Protein AF-A0A427YG28-F1 (afdb_monomer_lite)

Structure (mmCIF, N/CA/C/O backbone):
data_AF-A0A427YG28-F1
#
_entry.id   AF-A0A427YG28-F1
#
loop_
_atom_site.group_PDB
_atom_site.id
_atom_site.type_symbol
_atom_site.label_atom_id
_atom_site.label_alt_id
_atom_site.label_comp_id
_atom_site.label_asym_id
_atom_site.label_entity_id
_atom_site.label_seq_id
_atom_site.pdbx_PDB_ins_code
_atom_site.Cartn_x
_atom_site.Cartn_y
_atom_site.Cartn_z
_atom_site.occupancy
_atom_site.B_iso_or_equiv
_atom_site.auth_seq_id
_atom_site.auth_comp_id
_atom_site.auth_asym_id
_atom_site.auth_atom_id
_atom_site.pdbx_PDB_model_num
ATOM 1 N N . MET A 1 1 ? -5.321 -42.853 45.716 1.00 42.62 1 MET A N 1
ATOM 2 C CA . MET A 1 1 ? -5.305 -41.383 45.567 1.00 42.62 1 MET A CA 1
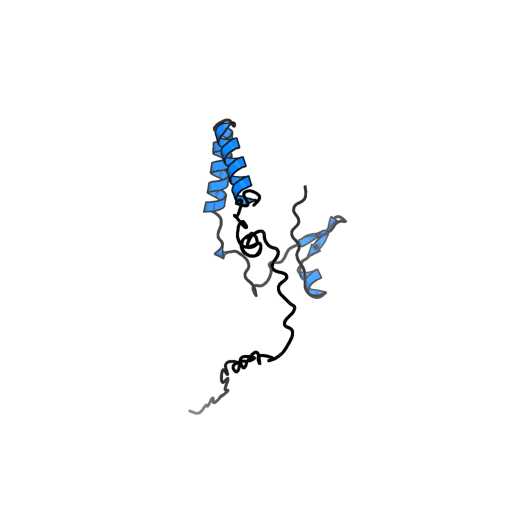ATOM 3 C C . MET A 1 1 ? -6.373 -40.994 44.567 1.00 42.62 1 MET A C 1
ATOM 5 O O . MET A 1 1 ? -6.364 -41.486 43.450 1.00 42.62 1 MET A O 1
ATOM 9 N N . SER A 1 2 ? -7.336 -40.209 45.036 1.00 36.81 2 SER A N 1
ATOM 10 C CA . SER A 1 2 ? -8.418 -39.616 44.254 1.00 36.81 2 SER A CA 1
ATOM 11 C C . SER A 1 2 ? -7.874 -38.464 43.399 1.00 36.81 2 SER A C 1
ATOM 13 O O . SER A 1 2 ? -6.966 -37.777 43.861 1.00 36.81 2 SER A O 1
ATOM 15 N N . ILE A 1 3 ? -8.420 -38.246 42.199 1.00 39.84 3 ILE A N 1
ATOM 16 C CA . ILE A 1 3 ? -9.097 -36.998 41.787 1.00 39.84 3 ILE A CA 1
ATOM 17 C C . ILE A 1 3 ? -9.466 -37.080 40.296 1.00 39.84 3 ILE A C 1
ATOM 19 O O . ILE A 1 3 ? -8.643 -37.294 39.411 1.00 39.84 3 ILE A O 1
ATOM 23 N N . SER A 1 4 ? -10.758 -36.880 40.075 1.00 39.56 4 SER A N 1
ATOM 24 C CA . SER A 1 4 ? -11.492 -36.717 38.829 1.00 39.56 4 SER A CA 1
ATOM 25 C C . SER A 1 4 ? -10.994 -35.569 37.940 1.00 39.56 4 SER A C 1
ATOM 27 O O . SER A 1 4 ? -10.582 -34.532 38.452 1.00 39.56 4 SER A O 1
ATOM 29 N N . ARG A 1 5 ? -11.270 -35.654 36.630 1.00 49.19 5 ARG A N 1
ATOM 30 C CA . ARG A 1 5 ? -12.046 -34.612 35.925 1.00 49.19 5 ARG A CA 1
ATOM 31 C C . ARG A 1 5 ? -12.723 -35.158 34.664 1.00 49.19 5 ARG A C 1
ATOM 33 O O . ARG A 1 5 ? -12.087 -35.569 33.704 1.00 49.19 5 ARG A O 1
ATOM 40 N N . ARG A 1 6 ? -14.051 -35.108 34.726 1.00 44.34 6 ARG A N 1
ATOM 41 C CA . ARG A 1 6 ? -15.049 -35.182 33.659 1.00 44.34 6 ARG A CA 1
ATOM 42 C C . ARG A 1 6 ? -15.273 -33.762 33.143 1.00 44.34 6 ARG A C 1
ATOM 44 O O . ARG A 1 6 ? -15.569 -32.928 33.989 1.00 44.34 6 ARG A O 1
ATOM 51 N N . ILE A 1 7 ? -15.221 -33.520 31.831 1.00 47.31 7 ILE A N 1
ATOM 52 C CA . ILE A 1 7 ? -16.075 -32.543 31.125 1.00 47.31 7 ILE A CA 1
ATOM 53 C C . ILE A 1 7 ? -16.322 -33.090 29.710 1.00 47.31 7 ILE A C 1
ATOM 55 O O . ILE A 1 7 ? -15.400 -33.192 28.907 1.00 47.31 7 ILE A O 1
ATOM 59 N N . GLU A 1 8 ? -17.572 -33.458 29.437 1.00 43.06 8 GLU A N 1
ATOM 60 C CA . GLU A 1 8 ? -18.134 -33.453 28.086 1.00 43.06 8 GLU A CA 1
ATOM 61 C C . GLU A 1 8 ? -18.417 -32.009 27.666 1.00 43.06 8 GLU A C 1
ATOM 63 O O . GLU A 1 8 ? -18.842 -31.229 28.517 1.00 43.06 8 GLU A O 1
ATOM 68 N N . GLN A 1 9 ? -18.294 -31.688 26.374 1.00 42.84 9 GLN A N 1
ATOM 69 C CA . GLN A 1 9 ? -19.330 -30.935 25.648 1.00 42.84 9 GLN A CA 1
ATOM 70 C C . GLN A 1 9 ? -19.046 -30.897 24.136 1.00 42.84 9 GLN A C 1
ATOM 72 O O . GLN A 1 9 ? -18.204 -30.160 23.636 1.00 42.84 9 GLN A O 1
ATOM 77 N N . SER A 1 10 ? -19.769 -31.768 23.438 1.00 42.75 10 SER A N 1
ATOM 78 C CA . SER A 1 10 ? -20.559 -31.539 22.227 1.00 42.75 10 SER A CA 1
ATOM 79 C C . SER A 1 10 ? -20.341 -30.241 21.436 1.00 42.75 10 SER A C 1
ATOM 81 O O . SER A 1 10 ? -20.778 -29.170 21.845 1.00 42.75 10 SER A O 1
ATOM 83 N N . ALA A 1 11 ? -19.871 -30.385 20.198 1.00 40.47 11 ALA A N 1
ATOM 84 C CA . ALA A 1 11 ? -20.320 -29.547 19.090 1.00 40.47 11 ALA A CA 1
ATOM 85 C C . ALA A 1 11 ? -20.421 -30.420 17.833 1.00 40.47 11 ALA A C 1
ATOM 87 O O . ALA A 1 11 ? -19.451 -30.664 17.120 1.00 40.47 11 ALA A O 1
ATOM 88 N N . VAL A 1 12 ? -21.625 -30.943 17.616 1.00 44.16 12 VAL A N 1
ATOM 89 C CA . VAL A 1 12 ? -22.049 -31.574 16.368 1.00 44.16 12 VAL A CA 1
ATOM 90 C C . VAL A 1 12 ? -22.000 -30.501 15.280 1.00 44.16 12 VAL A C 1
ATOM 92 O O . VAL A 1 12 ? -22.734 -29.517 15.337 1.00 44.16 12 VAL A O 1
ATOM 95 N N . TYR A 1 13 ? -21.108 -30.670 14.308 1.00 33.88 13 TYR A N 1
ATOM 96 C CA . TYR A 1 13 ? -21.077 -29.845 13.107 1.00 33.88 13 TYR A CA 1
ATOM 97 C C . TYR A 1 13 ? -22.187 -30.314 12.159 1.00 33.88 13 TYR A C 1
ATOM 99 O O . TYR A 1 13 ? -22.082 -31.370 11.536 1.00 33.88 13 TYR A O 1
ATOM 107 N N . THR A 1 14 ? -23.261 -29.534 12.072 1.00 45.44 14 THR A N 1
ATOM 108 C CA . THR A 1 14 ? -24.345 -29.732 11.103 1.00 45.44 14 THR A CA 1
ATOM 109 C C . THR A 1 14 ? -24.043 -28.898 9.854 1.00 45.44 14 THR A C 1
ATOM 111 O O . THR A 1 14 ? -24.061 -27.668 9.948 1.00 45.44 14 THR A O 1
ATOM 114 N N . PRO A 1 15 ? -23.775 -29.490 8.676 1.00 47.50 15 PRO A N 1
ATOM 115 C CA . PRO A 1 15 ? -23.704 -28.710 7.450 1.00 47.50 15 PRO A CA 1
ATOM 116 C C . PRO A 1 15 ? -25.107 -28.238 7.044 1.00 47.50 15 PRO A C 1
ATOM 118 O O . PRO A 1 15 ? -26.095 -28.965 7.166 1.00 47.50 15 PRO A O 1
ATOM 121 N N . ALA A 1 16 ? -25.178 -26.991 6.578 1.00 43.16 16 ALA A N 1
ATOM 122 C CA . ALA A 1 16 ? -26.398 -26.320 6.158 1.00 43.16 16 ALA A CA 1
ATOM 123 C C . ALA A 1 16 ? -27.183 -27.146 5.125 1.00 43.16 16 ALA A C 1
ATOM 125 O O . ALA A 1 16 ? -26.658 -27.573 4.097 1.00 43.16 16 ALA A O 1
ATOM 126 N N . SER A 1 17 ? -28.467 -27.335 5.423 1.00 46.47 17 SER A N 1
ATOM 127 C CA . SER A 1 17 ? -29.453 -28.022 4.601 1.00 46.47 17 SER A CA 1
ATOM 128 C C . SER A 1 17 ? -29.557 -27.436 3.193 1.00 46.47 17 SER A C 1
ATOM 130 O O . SER A 1 17 ? -29.726 -26.228 3.008 1.00 46.47 17 SER A O 1
ATOM 132 N N . SER A 1 18 ? -29.531 -28.343 2.221 1.00 42.69 18 SER A N 1
ATOM 133 C CA . SER A 1 18 ? -29.774 -28.160 0.796 1.00 42.69 18 SER A CA 1
ATOM 134 C C . SER A 1 18 ? -30.969 -27.253 0.494 1.00 42.69 18 SER A C 1
ATOM 136 O O . SER A 1 18 ? -32.104 -27.513 0.893 1.00 42.69 18 SER A O 1
ATOM 138 N N . ARG A 1 19 ? -30.711 -26.194 -0.275 1.00 44.09 19 ARG A N 1
ATOM 139 C CA . ARG A 1 19 ? -31.728 -25.307 -0.846 1.00 44.09 19 ARG A CA 1
ATOM 140 C C . ARG A 1 19 ? -32.452 -26.055 -1.980 1.00 44.09 19 ARG A C 1
ATOM 142 O O . ARG A 1 19 ? -31.770 -26.514 -2.895 1.00 44.09 19 ARG A O 1
ATOM 149 N N . PRO A 1 20 ? -33.788 -26.196 -1.971 1.00 41.66 20 PRO A N 1
ATOM 150 C CA . PRO A 1 20 ? -34.482 -26.903 -3.040 1.00 41.66 20 PRO A CA 1
ATOM 151 C C . PRO A 1 20 ? -34.442 -26.107 -4.350 1.00 41.66 20 PRO A C 1
ATOM 153 O O . PRO A 1 20 ? -34.740 -24.910 -4.389 1.00 41.66 20 PRO A O 1
ATOM 156 N N . SER A 1 21 ? -34.086 -26.809 -5.425 1.00 40.72 21 SER A N 1
ATOM 157 C CA . SER A 1 21 ? -34.142 -26.361 -6.813 1.00 40.72 21 SER A CA 1
ATOM 158 C C . SER A 1 21 ? -35.524 -25.800 -7.135 1.00 40.72 21 SER A C 1
ATOM 160 O O . SER A 1 21 ? -36.525 -26.517 -7.130 1.00 40.72 21 SER A O 1
ATOM 162 N N . ARG A 1 22 ? -35.588 -24.497 -7.417 1.00 39.09 22 ARG A N 1
ATOM 163 C CA . ARG A 1 22 ? -36.806 -23.830 -7.874 1.00 39.09 22 ARG A CA 1
ATOM 164 C C . ARG A 1 22 ? -37.073 -24.270 -9.311 1.00 39.09 22 ARG A C 1
ATOM 166 O O . ARG A 1 22 ? -36.525 -23.712 -10.255 1.00 39.09 22 ARG A O 1
ATOM 173 N N . THR A 1 23 ? -37.888 -25.306 -9.453 1.00 46.69 23 THR A N 1
ATOM 174 C CA . THR A 1 23 ? -38.425 -25.783 -10.724 1.00 46.69 23 THR A CA 1
ATOM 175 C C . THR A 1 23 ? -39.208 -24.652 -11.395 1.00 46.69 23 THR A C 1
ATOM 177 O O . THR A 1 23 ? -40.216 -24.165 -10.877 1.00 46.69 23 THR A O 1
ATOM 180 N N . SER A 1 24 ? -38.720 -24.184 -12.544 1.00 41.88 24 SER A N 1
ATOM 181 C CA . SER A 1 24 ? -39.451 -23.272 -13.418 1.00 41.88 24 SER A CA 1
ATOM 182 C C . SER A 1 24 ? -40.623 -24.037 -14.030 1.00 41.88 24 SER A C 1
ATOM 184 O O . SER A 1 24 ? -40.489 -24.810 -14.975 1.00 41.88 24 SER A O 1
ATOM 186 N N . ARG A 1 25 ? -41.807 -23.857 -13.446 1.00 42.12 25 ARG A N 1
ATOM 187 C CA . ARG A 1 25 ? -43.054 -24.345 -14.032 1.00 42.12 25 ARG A CA 1
ATOM 188 C C . ARG A 1 25 ? -43.306 -23.569 -15.331 1.00 42.12 25 ARG A C 1
ATOM 190 O O . ARG A 1 25 ? -43.569 -22.368 -15.294 1.00 42.12 25 ARG A O 1
ATOM 197 N N . LEU A 1 26 ? -43.185 -24.267 -16.459 1.00 40.75 26 LEU A N 1
ATOM 198 C CA . LEU A 1 26 ? -43.576 -23.819 -17.794 1.00 40.75 26 LEU A CA 1
ATOM 199 C C . LEU A 1 26 ? -45.037 -23.344 -17.762 1.00 40.75 26 LEU A C 1
ATOM 201 O O . LEU A 1 26 ? -45.918 -24.091 -17.335 1.00 40.75 26 LEU A O 1
ATOM 205 N N . ARG A 1 27 ? -45.298 -22.107 -18.200 1.00 43.84 27 ARG A N 1
ATOM 206 C CA . ARG A 1 27 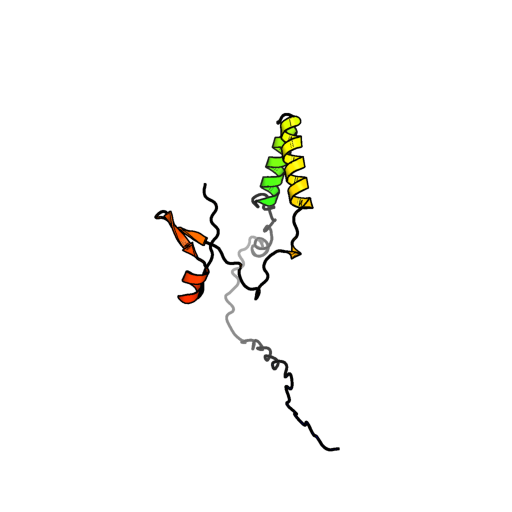? -46.653 -21.654 -18.538 1.00 43.84 27 ARG A CA 1
ATOM 207 C C . ARG A 1 27 ? -46.965 -22.098 -19.972 1.00 43.84 27 ARG A C 1
ATOM 209 O O . ARG A 1 27 ? -46.236 -21.685 -20.871 1.00 43.84 27 ARG A O 1
ATOM 216 N N . PRO A 1 28 ? -48.019 -22.893 -20.212 1.00 36.34 28 PRO A N 1
ATOM 217 C CA . PRO A 1 28 ? -48.537 -23.129 -21.551 1.00 36.34 28 PRO A CA 1
ATOM 218 C C . PRO A 1 28 ? -49.493 -21.997 -21.946 1.00 36.34 28 PRO A C 1
ATOM 220 O O . PRO A 1 28 ? -50.367 -21.633 -21.161 1.00 36.34 28 PRO A O 1
ATOM 223 N N . GLY A 1 29 ? -49.377 -21.512 -23.183 1.00 33.28 29 GLY A N 1
ATOM 224 C CA . GLY A 1 29 ? -50.506 -20.912 -23.898 1.00 33.28 29 GLY A CA 1
ATOM 225 C C . GLY A 1 29 ? -50.394 -19.431 -24.266 1.00 33.28 29 GLY A C 1
ATOM 226 O O . GLY A 1 29 ? -50.469 -18.562 -23.407 1.00 33.28 29 GLY A O 1
ATOM 227 N N . LEU A 1 30 ? -50.360 -19.222 -25.587 1.00 40.62 30 LEU A N 1
ATOM 228 C CA . LEU A 1 30 ? -50.886 -18.091 -26.362 1.00 40.62 30 LEU A CA 1
ATOM 229 C C . LEU A 1 30 ? -50.178 -16.730 -26.246 1.00 40.62 30 LEU A C 1
ATOM 231 O O . LEU A 1 30 ? -50.498 -15.896 -25.408 1.00 40.62 30 LEU A O 1
ATOM 235 N N . ASN A 1 31 ? -49.343 -16.433 -27.243 1.00 35.38 31 ASN A N 1
ATOM 236 C CA . ASN A 1 31 ? -49.857 -15.656 -28.374 1.00 35.38 31 ASN A CA 1
ATOM 237 C C . ASN A 1 31 ? -48.991 -15.859 -29.620 1.00 35.38 31 ASN A C 1
ATOM 239 O O . ASN A 1 31 ? -47.841 -15.430 -29.689 1.00 35.38 31 ASN A O 1
ATOM 243 N N . SER A 1 32 ? -49.589 -16.518 -30.608 1.00 42.50 32 SER A N 1
ATOM 244 C CA . SER A 1 32 ? -49.154 -16.505 -31.996 1.00 42.50 32 SER A CA 1
ATOM 245 C C . SER A 1 32 ? -49.488 -15.128 -32.569 1.00 42.50 32 SER A C 1
ATOM 247 O O . SER A 1 32 ? -50.639 -14.867 -32.909 1.00 42.50 32 SER A O 1
ATOM 249 N N . SER A 1 33 ? -48.501 -14.240 -32.652 1.00 43.25 33 SER A N 1
ATOM 250 C CA . SER A 1 33 ? -48.587 -13.085 -33.550 1.00 43.25 33 SER A CA 1
ATOM 251 C C . SER A 1 33 ? -48.082 -13.518 -34.929 1.00 43.25 33 SER A C 1
ATOM 253 O O . SER A 1 33 ? -47.088 -14.244 -34.999 1.00 43.25 33 SER A O 1
ATOM 255 N N . PRO A 1 34 ? -48.769 -13.140 -36.019 1.00 40.88 34 PRO A N 1
ATOM 256 C CA . PRO A 1 34 ? -48.495 -13.670 -37.344 1.00 40.88 34 PRO A CA 1
ATOM 257 C C . PRO A 1 34 ? -47.129 -13.193 -37.829 1.00 40.88 34 PRO A C 1
ATOM 259 O O . PRO A 1 34 ? -46.809 -12.005 -37.766 1.00 40.88 34 PRO A O 1
ATOM 262 N N . SER A 1 35 ? -46.336 -14.129 -38.339 1.00 39.22 35 SER A N 1
ATOM 263 C CA . SER A 1 35 ? -45.176 -13.841 -39.168 1.00 39.22 35 SER A CA 1
ATOM 264 C C . SER A 1 35 ? -45.664 -13.058 -40.385 1.00 39.22 35 SER A C 1
ATOM 266 O O . SER A 1 35 ? -46.284 -13.624 -41.285 1.00 39.22 35 SER A O 1
ATOM 268 N N . LEU A 1 36 ? -45.393 -11.752 -40.424 1.00 35.84 36 LEU A N 1
ATOM 269 C CA . LEU A 1 36 ? -45.321 -11.071 -41.707 1.00 35.84 36 LEU A CA 1
ATOM 270 C C . LEU A 1 36 ? -44.028 -11.547 -42.357 1.00 35.84 36 LEU A C 1
ATOM 272 O O . LEU A 1 36 ? -42.922 -11.178 -41.973 1.00 35.84 36 LEU A O 1
ATOM 276 N N . VAL A 1 37 ? -44.205 -12.497 -43.268 1.00 42.19 37 VAL A N 1
ATOM 277 C CA . VAL A 1 37 ? -43.186 -12.910 -44.215 1.00 42.19 37 VAL A CA 1
ATOM 278 C C . VAL A 1 37 ? -43.093 -11.770 -45.221 1.00 42.19 37 VAL A C 1
ATOM 280 O O . VAL A 1 37 ? -43.982 -11.585 -46.048 1.00 42.19 37 VAL A O 1
ATOM 283 N N . ASN A 1 38 ? -42.054 -10.954 -45.102 1.00 40.91 38 ASN A N 1
ATOM 284 C CA . ASN A 1 38 ? -41.735 -9.948 -46.103 1.00 40.91 38 ASN A CA 1
ATOM 285 C C . ASN A 1 38 ? -40.873 -10.664 -47.148 1.00 40.91 38 ASN A C 1
ATOM 287 O O . ASN A 1 38 ? -39.838 -11.233 -46.796 1.00 40.91 38 ASN A O 1
ATOM 291 N N . GLU A 1 39 ? -41.310 -10.669 -48.407 1.00 49.38 39 GLU A N 1
ATOM 292 C CA . GLU A 1 39 ? -40.704 -11.393 -49.535 1.00 49.38 39 GLU A CA 1
ATOM 293 C C . GLU A 1 39 ? -39.334 -10.845 -49.976 1.00 49.38 39 GLU A C 1
ATOM 295 O O . GLU A 1 39 ? -39.140 -10.409 -51.108 1.00 49.38 39 GLU A O 1
ATOM 300 N N . SER A 1 40 ? -38.348 -10.863 -49.085 1.00 49.12 40 SER A N 1
ATOM 301 C CA . SER A 1 40 ? -36.969 -10.519 -49.436 1.00 49.12 40 SER A CA 1
ATOM 302 C C . SER A 1 40 ? -35.911 -11.413 -48.800 1.00 49.12 40 SER A C 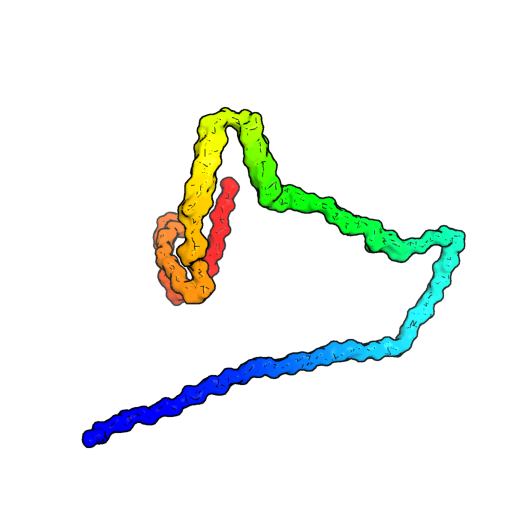1
ATOM 304 O O . SER A 1 40 ? -34.731 -11.115 -48.938 1.00 49.12 40 SER A O 1
ATOM 306 N N . GLY A 1 41 ? -36.286 -12.539 -48.177 1.00 49.59 41 GLY A N 1
ATOM 307 C CA . GLY A 1 41 ? -35.348 -13.636 -47.893 1.00 49.59 41 GLY A CA 1
ATOM 308 C C . GLY A 1 41 ? -34.097 -13.251 -47.092 1.00 49.59 41 GLY A C 1
ATOM 309 O O . GLY A 1 41 ? -33.076 -13.923 -47.208 1.00 49.59 41 GLY A O 1
ATOM 310 N N . VAL A 1 42 ? -34.151 -12.181 -46.293 1.00 52.69 42 VAL A N 1
ATOM 311 C CA . VAL A 1 42 ? -33.062 -11.813 -45.386 1.00 52.69 42 VAL A CA 1
ATOM 312 C C . VAL A 1 42 ? -33.457 -12.235 -43.983 1.00 52.69 42 VAL A C 1
ATOM 314 O O . VAL A 1 42 ? -34.299 -11.619 -43.334 1.00 52.69 42 VAL A O 1
ATOM 317 N N . ASP A 1 43 ? -32.830 -13.314 -43.533 1.00 41.19 43 ASP A N 1
ATOM 318 C CA . ASP A 1 43 ? -32.942 -13.847 -42.184 1.00 41.19 43 ASP A CA 1
ATOM 319 C C . ASP A 1 43 ? -32.251 -12.888 -41.194 1.00 41.19 43 ASP A C 1
ATOM 321 O O . ASP A 1 43 ? -31.059 -12.989 -40.892 1.00 41.19 43 ASP A O 1
ATOM 325 N N . THR A 1 44 ? -32.987 -11.878 -40.728 1.00 51.69 44 THR A N 1
ATOM 326 C CA . THR A 1 44 ? -32.477 -10.829 -39.827 1.00 51.69 44 THR A CA 1
ATOM 327 C C . THR A 1 44 ? -32.150 -11.345 -38.422 1.00 51.69 44 THR A C 1
ATOM 329 O O . THR A 1 44 ? -31.494 -10.649 -37.648 1.00 51.69 44 THR A O 1
ATOM 332 N N . THR A 1 45 ? -32.501 -12.593 -38.102 1.00 45.00 45 THR A N 1
ATOM 333 C CA . THR A 1 45 ? -32.187 -13.243 -36.818 1.00 45.00 45 THR A CA 1
ATOM 334 C C . THR A 1 45 ? -30.704 -13.641 -36.705 1.00 45.00 45 THR A C 1
ATOM 336 O O . THR A 1 45 ? -30.166 -13.760 -35.607 1.00 45.00 45 THR A O 1
ATOM 339 N N . SER A 1 46 ? -29.998 -13.776 -37.832 1.00 50.16 46 SER A N 1
ATOM 340 C CA . SER A 1 46 ? -28.574 -14.157 -37.906 1.00 50.16 46 SER A CA 1
ATOM 341 C C . SER A 1 46 ? -27.602 -13.000 -37.600 1.00 50.16 46 SER A C 1
ATOM 343 O O . SER A 1 46 ? -26.427 -13.218 -37.292 1.00 50.16 46 SER A O 1
ATOM 345 N N . LEU A 1 47 ? -28.087 -11.753 -37.623 1.00 44.09 47 LEU A N 1
ATOM 346 C CA . LEU A 1 47 ? -27.249 -10.555 -37.483 1.00 44.09 47 LEU A CA 1
ATOM 347 C C . LEU A 1 47 ? -27.032 -10.092 -36.037 1.00 44.09 47 LEU A C 1
ATOM 349 O O . LEU A 1 47 ? -26.168 -9.253 -35.798 1.00 44.09 47 LEU A O 1
ATOM 353 N N . HIS A 1 48 ? -27.725 -10.675 -35.056 1.00 42.12 48 HIS A N 1
ATOM 354 C CA . HIS A 1 48 ? -27.433 -10.408 -33.643 1.00 42.12 48 HIS A CA 1
ATOM 355 C C . HIS A 1 48 ? -26.388 -11.351 -33.029 1.00 42.12 48 HIS A C 1
ATOM 357 O O . HIS A 1 48 ? -25.934 -11.095 -31.917 1.00 42.12 48 HIS A O 1
ATOM 363 N N . GLN A 1 49 ? -25.942 -12.388 -33.754 1.00 50.81 49 GLN A N 1
ATOM 364 C CA . GLN A 1 49 ? -24.972 -13.369 -33.238 1.00 50.81 49 GLN A CA 1
ATOM 365 C C . GLN A 1 49 ? -23.551 -13.217 -33.818 1.00 50.81 49 GLN A C 1
ATOM 367 O O . GLN A 1 49 ? -22.636 -13.947 -33.440 1.00 50.81 49 GLN A O 1
ATOM 372 N N . ARG A 1 50 ? -23.325 -12.264 -34.724 1.00 50.66 50 ARG A N 1
ATOM 373 C CA . ARG A 1 50 ? -21.998 -11.929 -35.269 1.00 50.66 50 ARG A CA 1
ATOM 374 C C . ARG A 1 50 ? -21.934 -10.405 -35.326 1.00 50.66 50 ARG A C 1
ATOM 376 O O . ARG A 1 50 ? -22.490 -9.814 -36.234 1.00 50.66 50 ARG A O 1
ATOM 383 N N . LEU A 1 51 ? -21.364 -9.701 -34.356 1.00 44.94 51 LEU A N 1
ATOM 384 C CA . LEU A 1 51 ? -19.923 -9.661 -34.156 1.00 44.94 51 LEU A CA 1
ATOM 385 C C . LEU A 1 51 ? -19.617 -9.004 -32.789 1.00 44.94 51 LEU A C 1
ATOM 387 O O . LEU A 1 51 ? -19.160 -7.869 -32.728 1.00 44.94 51 LEU A O 1
ATOM 391 N N . PHE A 1 52 ? -19.824 -9.710 -31.671 1.00 48.59 52 PHE A N 1
ATOM 392 C CA . PHE A 1 52 ? -19.046 -9.419 -30.455 1.00 48.59 52 PHE A CA 1
ATOM 393 C C . PHE A 1 52 ? -17.645 -10.016 -30.663 1.00 48.59 52 PHE A C 1
ATOM 395 O O . PHE A 1 52 ? -17.216 -10.929 -29.962 1.00 48.59 52 PHE A O 1
ATOM 402 N N . THR A 1 53 ? -16.954 -9.593 -31.726 1.00 46.12 53 THR A N 1
ATOM 403 C CA . THR A 1 53 ? -15.516 -9.817 -31.807 1.00 46.12 53 THR A CA 1
ATOM 404 C C . THR A 1 53 ? -14.911 -8.880 -30.798 1.00 46.12 53 THR A C 1
ATOM 406 O O . THR A 1 53 ? -15.008 -7.660 -30.925 1.00 46.12 53 THR A O 1
ATOM 409 N N . MET A 1 54 ? -14.334 -9.499 -29.779 1.00 46.81 54 MET A N 1
ATOM 410 C CA . MET A 1 54 ? -13.434 -8.880 -28.838 1.00 46.81 54 MET A CA 1
ATOM 411 C C . MET A 1 54 ? -12.336 -8.154 -29.615 1.00 46.81 54 MET A C 1
ATOM 413 O O . MET A 1 54 ? -11.339 -8.758 -30.003 1.00 46.81 54 MET A O 1
ATOM 417 N N . THR A 1 55 ? -12.515 -6.859 -29.851 1.00 50.53 55 THR A N 1
ATOM 418 C CA . THR A 1 55 ? -11.370 -5.976 -30.023 1.00 50.53 55 THR A CA 1
ATOM 419 C C . THR A 1 55 ? -10.779 -5.842 -28.628 1.00 50.53 55 THR A C 1
ATOM 421 O O . THR A 1 55 ? -11.284 -5.128 -27.768 1.00 50.53 55 THR A O 1
ATOM 424 N N . GLU A 1 56 ? -9.822 -6.729 -28.399 1.00 55.22 56 GLU A N 1
ATOM 425 C CA . GLU A 1 56 ? -8.889 -6.845 -27.292 1.00 55.22 56 GLU A CA 1
ATOM 426 C C . GLU A 1 56 ? -8.682 -5.517 -26.547 1.00 55.22 56 GLU A C 1
ATOM 428 O O . GLU A 1 56 ? -8.207 -4.533 -27.114 1.00 55.22 56 GLU A O 1
ATOM 433 N N . VAL A 1 57 ? -9.068 -5.480 -25.267 1.00 58.91 57 VAL A N 1
ATOM 434 C CA . VAL A 1 57 ? -8.884 -4.312 -24.396 1.00 58.91 57 VAL A CA 1
ATOM 435 C C . VAL A 1 57 ? -7.393 -4.181 -24.066 1.00 58.91 57 VAL A C 1
ATOM 437 O O . VAL A 1 57 ? -6.929 -4.551 -22.986 1.00 58.91 57 VAL A O 1
ATOM 440 N N . ASN A 1 58 ? -6.637 -3.610 -25.001 1.00 60.44 58 ASN A N 1
ATOM 441 C CA . ASN A 1 58 ? -5.299 -3.069 -24.764 1.00 60.44 58 ASN A CA 1
ATOM 442 C C . ASN A 1 58 ? -5.331 -1.807 -23.871 1.00 60.44 58 ASN A C 1
ATOM 444 O O . ASN A 1 58 ? -4.282 -1.262 -23.537 1.00 60.44 58 ASN A O 1
ATOM 448 N N . ASP A 1 59 ? -6.523 -1.378 -23.442 1.00 67.31 59 ASP A N 1
ATOM 449 C CA . ASP A 1 59 ? -6.753 -0.232 -22.555 1.00 67.31 59 ASP A CA 1
ATOM 450 C C . ASP A 1 59 ? -6.608 -0.561 -21.065 1.00 67.31 59 ASP A C 1
ATOM 452 O O . ASP A 1 59 ? -6.784 0.306 -20.209 1.00 67.31 59 ASP A O 1
ATOM 456 N N . THR A 1 60 ? -6.305 -1.813 -20.715 1.00 86.00 60 THR A N 1
ATOM 457 C CA . THR A 1 60 ? -6.003 -2.135 -19.318 1.00 86.00 60 THR A CA 1
ATOM 458 C C . THR A 1 60 ? -4.621 -1.594 -18.933 1.00 86.00 60 THR A C 1
ATOM 460 O O . THR A 1 60 ? -3.722 -1.437 -19.758 1.00 86.00 60 THR A O 1
ATOM 463 N N . LEU A 1 61 ? -4.419 -1.299 -17.649 1.00 86.25 61 LEU A N 1
ATOM 464 C CA . LEU A 1 61 ? -3.180 -0.675 -17.169 1.00 86.25 61 LEU A CA 1
ATOM 465 C C . LEU A 1 61 ? -1.927 -1.533 -17.434 1.00 86.25 61 LEU A C 1
ATOM 467 O O . LEU A 1 61 ? -0.844 -1.010 -17.682 1.00 86.25 61 LEU A O 1
ATOM 471 N N . ALA A 1 62 ? -2.059 -2.859 -17.385 1.00 88.38 62 ALA A N 1
ATOM 472 C CA . ALA A 1 62 ? -0.936 -3.778 -17.556 1.00 88.38 62 ALA A CA 1
ATOM 473 C C . A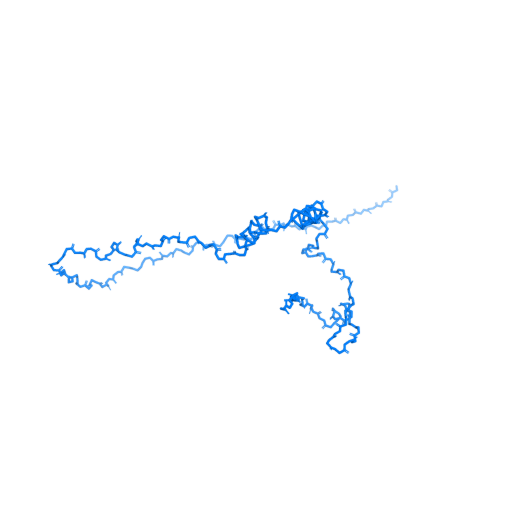LA A 1 62 ? -0.263 -3.690 -18.947 1.00 88.38 62 ALA A C 1
ATOM 475 O O . ALA A 1 62 ? 0.952 -3.463 -18.988 1.00 88.38 62 ALA A O 1
ATOM 476 N N . PRO A 1 63 ? -0.984 -3.821 -20.081 1.00 89.50 63 PRO A N 1
ATOM 477 C CA . PRO A 1 63 ? -0.401 -3.632 -21.407 1.00 89.50 63 PRO A CA 1
ATOM 478 C C . PRO A 1 63 ? 0.122 -2.205 -21.614 1.00 89.50 63 PRO A C 1
ATOM 480 O O . PRO A 1 63 ? 1.208 -2.049 -22.168 1.00 89.50 63 PRO A O 1
ATOM 483 N N . GLN A 1 64 ? -0.552 -1.174 -21.090 1.00 90.75 64 GLN A N 1
ATOM 484 C CA . GLN A 1 64 ? -0.058 0.209 -21.170 1.00 90.75 64 GLN A CA 1
ATOM 485 C C . GLN A 1 64 ? 1.307 0.382 -20.482 1.00 90.75 64 GLN A C 1
ATOM 487 O O . GLN A 1 64 ? 2.232 0.952 -21.063 1.00 90.75 64 GLN A O 1
ATOM 492 N N . LEU A 1 65 ? 1.481 -0.170 -19.276 1.00 89.94 65 LEU A N 1
ATOM 493 C CA . LEU A 1 65 ? 2.767 -0.146 -18.569 1.00 89.94 65 LEU A CA 1
ATOM 494 C C . LEU A 1 65 ? 3.859 -0.917 -19.322 1.00 89.94 65 LEU A C 1
ATOM 496 O O . LEU A 1 65 ? 5.019 -0.497 -19.324 1.00 89.94 65 LEU A O 1
ATOM 500 N N . ALA A 1 66 ? 3.509 -2.025 -19.980 1.00 90.75 66 ALA A N 1
ATOM 501 C CA . ALA A 1 66 ? 4.446 -2.774 -20.814 1.00 90.75 66 ALA A CA 1
ATOM 502 C C . ALA A 1 66 ? 4.902 -1.954 -22.033 1.00 90.75 66 ALA A C 1
ATOM 504 O O . ALA A 1 66 ? 6.098 -1.919 -22.335 1.00 90.75 66 ALA A O 1
ATOM 505 N N . SER A 1 67 ? 3.985 -1.234 -22.684 1.00 93.31 67 SER A N 1
ATOM 506 C CA . SER A 1 67 ? 4.297 -0.333 -23.799 1.00 93.31 67 SER A CA 1
ATOM 507 C C . SER A 1 67 ? 5.177 0.843 -23.377 1.00 93.31 67 SER A C 1
ATOM 509 O O . SER A 1 67 ? 6.134 1.166 -24.083 1.00 93.31 67 SER A O 1
ATOM 511 N N . VAL A 1 68 ? 4.913 1.459 -22.219 1.00 93.88 68 VAL A N 1
ATOM 512 C CA . VAL A 1 68 ? 5.770 2.523 -21.660 1.00 93.88 68 VAL A CA 1
ATOM 513 C C . VAL A 1 68 ? 7.173 1.989 -21.388 1.00 93.88 68 VAL A C 1
ATOM 515 O O . VAL A 1 68 ? 8.163 2.617 -21.763 1.00 93.88 68 VAL A O 1
ATOM 518 N N . TRP A 1 69 ? 7.276 0.796 -20.799 1.00 94.00 69 TRP A N 1
ATOM 519 C CA . TRP A 1 69 ? 8.565 0.162 -20.537 1.00 94.00 69 TRP A CA 1
ATOM 520 C C . TRP A 1 69 ? 9.344 -0.150 -21.821 1.00 94.00 69 TRP A C 1
ATOM 522 O O . TRP A 1 69 ? 10.547 0.098 -21.892 1.00 94.00 69 TRP A O 1
ATOM 532 N N . SER A 1 70 ? 8.665 -0.658 -22.852 1.00 95.00 70 SER A N 1
ATOM 533 C CA . SER A 1 70 ? 9.276 -0.935 -24.155 1.00 95.00 70 SER A CA 1
ATOM 534 C C . SER A 1 70 ? 9.771 0.343 -24.839 1.00 95.00 70 SER A C 1
ATOM 536 O O . SER A 1 70 ? 10.904 0.370 -25.318 1.00 95.00 70 SER A O 1
ATOM 538 N N . ASN A 1 71 ? 8.976 1.417 -24.815 1.00 96.00 71 ASN A N 1
ATOM 539 C CA . ASN A 1 71 ? 9.376 2.715 -25.360 1.00 96.00 71 ASN A CA 1
ATOM 540 C C . ASN A 1 71 ? 10.574 3.308 -24.618 1.00 96.00 71 ASN A C 1
ATOM 542 O O . ASN A 1 71 ? 11.495 3.818 -25.254 1.00 96.00 71 ASN A O 1
ATOM 546 N N . LEU A 1 72 ? 10.590 3.219 -23.287 1.00 94.94 72 LEU A N 1
ATOM 547 C CA . LEU A 1 72 ? 11.717 3.687 -22.489 1.00 94.94 72 LEU A CA 1
ATOM 548 C C . LEU A 1 72 ? 13.000 2.928 -22.851 1.00 94.94 72 LEU A C 1
ATOM 550 O O . LEU A 1 72 ? 14.028 3.553 -23.085 1.00 94.94 72 LEU A O 1
ATOM 554 N N . LYS A 1 73 ? 12.935 1.595 -22.964 1.00 93.94 73 LYS A N 1
ATOM 555 C CA . LYS A 1 73 ? 14.080 0.767 -23.376 1.00 93.94 73 LYS A CA 1
ATOM 556 C C . LYS A 1 73 ? 14.629 1.132 -24.754 1.00 93.94 73 LYS A C 1
ATOM 558 O O . LYS A 1 73 ? 15.835 1.053 -24.949 1.00 93.94 73 LYS A O 1
ATOM 563 N N . ALA A 1 74 ? 13.758 1.484 -25.698 1.00 96.12 74 ALA A N 1
ATOM 564 C CA . ALA A 1 74 ? 14.157 1.794 -27.068 1.00 96.12 74 ALA A CA 1
ATOM 565 C C . ALA A 1 74 ? 14.787 3.189 -27.214 1.00 96.12 74 ALA A C 1
ATOM 567 O O . ALA A 1 74 ? 15.645 3.376 -28.070 1.00 96.12 74 ALA A O 1
ATOM 568 N N . ASN A 1 75 ? 14.357 4.160 -26.399 1.00 96.38 75 ASN A N 1
ATOM 569 C CA . ASN A 1 75 ? 14.669 5.575 -26.625 1.00 96.38 75 ASN A CA 1
ATOM 570 C C . ASN A 1 75 ? 15.540 6.224 -25.536 1.00 96.38 75 ASN A C 1
ATOM 572 O O . ASN A 1 75 ? 16.084 7.302 -25.766 1.00 96.38 75 ASN A O 1
ATOM 576 N N . ALA A 1 76 ? 15.665 5.625 -24.347 1.00 95.31 76 ALA A N 1
ATOM 577 C CA . ALA A 1 76 ? 16.441 6.203 -23.251 1.00 95.31 76 ALA A CA 1
ATOM 578 C C . ALA A 1 76 ? 17.907 5.723 -23.240 1.00 95.31 76 ALA A C 1
ATOM 580 O O . ALA A 1 76 ? 18.206 4.621 -23.704 1.00 95.31 76 ALA A O 1
ATOM 581 N N . PRO A 1 77 ? 18.834 6.502 -22.650 1.00 97.25 77 PRO A N 1
ATOM 582 C CA . PRO A 1 77 ? 20.203 6.053 -22.411 1.00 97.25 77 PRO A CA 1
ATOM 583 C C . PRO A 1 77 ? 20.256 4.790 -21.540 1.00 97.25 77 PRO A C 1
ATOM 585 O O . PRO A 1 77 ? 19.502 4.668 -20.569 1.00 97.25 77 PRO A O 1
ATOM 588 N N . SER A 1 78 ? 21.206 3.893 -21.823 1.00 92.88 78 SER A N 1
ATOM 589 C CA . SER A 1 78 ? 21.374 2.623 -21.094 1.00 92.88 78 SER A CA 1
ATOM 590 C C . SER A 1 78 ? 21.503 2.818 -19.583 1.00 92.88 78 SER A C 1
ATOM 592 O O . SER A 1 78 ? 20.835 2.137 -18.817 1.00 92.88 78 SER A O 1
ATOM 594 N N . SER A 1 79 ? 22.246 3.837 -19.147 1.00 95.12 79 SER A N 1
ATOM 595 C CA . SER A 1 79 ? 22.433 4.154 -17.725 1.00 95.12 79 SER A CA 1
ATOM 596 C C . SER A 1 79 ? 21.132 4.450 -16.964 1.00 95.12 79 SER A C 1
ATOM 598 O O . SER A 1 79 ? 21.069 4.237 -15.753 1.00 95.12 79 SER A O 1
ATOM 600 N N . VAL A 1 80 ? 20.093 4.945 -17.644 1.00 95.38 80 VAL A N 1
ATOM 601 C CA . VAL A 1 80 ? 18.766 5.192 -17.058 1.00 95.38 80 VAL A CA 1
ATOM 602 C C . VAL A 1 80 ? 17.953 3.901 -17.027 1.00 95.38 80 VAL A C 1
ATOM 604 O O . VAL A 1 80 ? 17.351 3.575 -16.003 1.00 95.38 80 VAL A O 1
ATOM 607 N N . VAL A 1 81 ? 17.964 3.150 -18.132 1.00 96.19 81 VAL A N 1
ATOM 608 C CA . VAL A 1 81 ? 17.264 1.864 -18.252 1.00 96.19 81 VAL A CA 1
ATOM 609 C C . VAL A 1 81 ? 17.770 0.873 -17.207 1.00 96.19 81 VAL A C 1
ATOM 611 O O . VAL A 1 81 ? 16.959 0.251 -16.522 1.00 96.19 81 VAL A O 1
ATOM 614 N N . ASP A 1 82 ? 19.088 0.779 -17.041 1.00 96.62 82 ASP A N 1
ATOM 615 C CA . ASP A 1 82 ? 19.735 -0.143 -16.111 1.00 96.62 82 ASP A CA 1
ATOM 616 C C . ASP A 1 82 ? 19.335 0.153 -14.666 1.00 96.62 82 ASP A C 1
ATOM 618 O O . ASP A 1 82 ? 18.961 -0.765 -13.940 1.00 96.62 82 ASP A O 1
ATOM 622 N N . LYS A 1 83 ? 19.308 1.433 -14.265 1.00 96.25 83 LYS A N 1
ATOM 623 C CA . LYS A 1 83 ? 18.855 1.844 -12.925 1.00 96.25 83 LYS A CA 1
ATOM 624 C C . LYS A 1 83 ? 17.400 1.466 -12.665 1.00 96.25 83 LYS A C 1
ATOM 626 O O . LYS A 1 83 ? 17.070 0.965 -11.597 1.00 96.25 83 LYS A O 1
ATOM 631 N N . ILE A 1 84 ? 16.513 1.702 -13.630 1.00 94.69 84 ILE A N 1
ATOM 632 C CA . ILE A 1 84 ? 15.090 1.381 -13.454 1.00 94.69 84 ILE A CA 1
ATOM 633 C C . ILE A 1 84 ? 14.888 -0.137 -13.428 1.00 94.69 84 ILE A C 1
ATOM 635 O O . ILE A 1 84 ? 14.137 -0.647 -12.595 1.00 94.69 84 ILE A O 1
ATOM 639 N N . GLN A 1 85 ? 15.572 -0.873 -14.306 1.00 94.50 85 GLN A N 1
ATOM 640 C CA . GLN A 1 85 ? 15.511 -2.331 -14.337 1.00 94.50 85 GLN A CA 1
ATOM 641 C C . GLN A 1 85 ? 16.077 -2.937 -13.047 1.00 94.50 85 GLN A C 1
ATOM 643 O O . GLN A 1 85 ? 15.466 -3.872 -12.525 1.00 94.50 85 GLN A O 1
ATOM 648 N N . SER A 1 86 ? 17.181 -2.410 -12.506 1.00 95.19 86 SER A N 1
ATOM 649 C CA . SER A 1 86 ? 17.756 -2.888 -11.245 1.00 95.19 86 SER A CA 1
ATOM 650 C C . SER A 1 86 ? 16.798 -2.631 -10.088 1.00 95.19 86 SER A C 1
ATOM 652 O O . SER A 1 86 ? 16.365 -3.589 -9.460 1.00 95.19 86 SER A O 1
ATOM 654 N N . SER A 1 87 ? 16.317 -1.394 -9.906 1.00 94.75 87 SER A N 1
ATOM 655 C CA . SER A 1 87 ? 15.351 -1.068 -8.845 1.00 94.75 87 SER A CA 1
ATOM 656 C C . SER A 1 87 ? 14.072 -1.902 -8.928 1.00 94.75 87 SER A C 1
ATOM 658 O O . SER A 1 87 ? 13.520 -2.308 -7.907 1.00 94.75 87 SER A O 1
ATOM 660 N N . ARG A 1 88 ? 13.593 -2.195 -10.142 1.00 92.62 88 ARG A N 1
ATOM 661 C CA . ARG A 1 88 ? 12.429 -3.063 -10.342 1.00 92.62 88 ARG A CA 1
ATOM 662 C C . ARG A 1 88 ? 12.721 -4.511 -9.947 1.00 92.62 88 ARG A C 1
ATOM 664 O O . ARG A 1 88 ? 11.874 -5.148 -9.328 1.00 92.62 88 ARG A O 1
ATOM 671 N N . SER A 1 89 ? 13.888 -5.027 -10.320 1.00 94.06 89 SER A N 1
ATOM 672 C CA . SER A 1 89 ? 14.304 -6.394 -9.984 1.00 94.06 89 SER A CA 1
ATOM 673 C C . SER A 1 89 ? 14.499 -6.541 -8.475 1.00 94.06 89 SER A C 1
ATOM 675 O O . SER A 1 89 ? 14.014 -7.509 -7.898 1.00 94.06 89 SER A O 1
ATOM 677 N N . ASP A 1 90 ? 15.095 -5.536 -7.832 1.00 95.50 90 ASP A N 1
ATOM 678 C CA . ASP A 1 90 ? 15.288 -5.480 -6.383 1.00 95.50 90 ASP A CA 1
ATOM 679 C C . ASP A 1 90 ? 13.946 -5.463 -5.646 1.00 95.50 90 ASP A C 1
ATOM 681 O O . ASP A 1 90 ? 13.741 -6.232 -4.708 1.00 95.50 90 ASP A O 1
ATOM 685 N N . LEU A 1 91 ? 12.990 -4.642 -6.098 1.00 91.50 91 LEU A N 1
ATOM 686 C CA . LEU A 1 91 ? 11.655 -4.591 -5.500 1.00 91.50 91 LEU A CA 1
ATOM 687 C C . LEU A 1 91 ? 10.932 -5.939 -5.609 1.00 91.50 91 LEU A C 1
ATOM 689 O O . LEU A 1 91 ? 10.330 -6.391 -4.642 1.00 91.50 91 LEU A O 1
ATOM 693 N N . ILE A 1 92 ? 11.004 -6.600 -6.768 1.00 90.38 92 ILE A N 1
ATOM 694 C CA . ILE A 1 92 ? 10.380 -7.917 -6.967 1.00 90.38 92 ILE A CA 1
ATOM 695 C C . ILE A 1 92 ? 11.071 -8.980 -6.104 1.00 90.38 92 ILE A C 1
ATOM 697 O O . ILE A 1 92 ? 10.393 -9.825 -5.529 1.00 90.38 92 ILE A O 1
ATOM 701 N N . GLY A 1 93 ? 12.402 -8.936 -6.002 1.00 92.75 93 GLY A N 1
ATOM 702 C CA . GLY A 1 93 ? 13.189 -9.897 -5.229 1.00 92.75 93 GLY A CA 1
ATOM 703 C C . GLY A 1 93 ? 13.054 -9.734 -3.712 1.00 92.75 93 GLY A C 1
ATOM 704 O O . GLY A 1 93 ? 13.179 -10.714 -2.984 1.00 92.75 93 GLY A O 1
ATOM 705 N N . THR A 1 94 ? 12.788 -8.515 -3.235 1.00 92.38 94 THR A N 1
ATOM 706 C CA . THR A 1 94 ? 12.605 -8.203 -1.804 1.00 92.38 94 THR A CA 1
ATOM 707 C C . THR A 1 94 ? 11.148 -8.259 -1.351 1.00 92.38 94 THR A C 1
ATOM 709 O O . THR A 1 94 ? 10.877 -8.235 -0.150 1.00 92.38 94 THR A O 1
ATOM 712 N N . TRP A 1 95 ? 10.199 -8.344 -2.284 1.00 91.06 95 TRP A N 1
ATOM 713 C CA . TRP A 1 95 ? 8.783 -8.435 -1.961 1.00 91.06 95 TRP A CA 1
ATOM 714 C C . TRP A 1 95 ? 8.422 -9.801 -1.366 1.00 91.06 95 TRP A C 1
ATOM 716 O O . TRP A 1 95 ? 8.513 -10.831 -2.033 1.00 91.06 95 TRP A O 1
ATOM 726 N N . ASP A 1 96 ? 7.922 -9.796 -0.129 1.00 91.44 96 ASP A N 1
ATOM 727 C CA . ASP A 1 96 ? 7.420 -10.987 0.554 1.00 91.44 96 ASP A CA 1
ATOM 728 C C . ASP A 1 96 ? 5.913 -10.868 0.817 1.00 91.44 96 ASP A C 1
ATOM 730 O O . ASP A 1 96 ? 5.455 -10.208 1.753 1.00 91.44 96 ASP A O 1
ATOM 734 N N . ALA A 1 97 ? 5.123 -11.566 -0.001 1.00 88.00 97 ALA A N 1
ATOM 735 C CA . ALA A 1 97 ? 3.672 -11.619 0.146 1.00 88.00 97 ALA A CA 1
ATOM 736 C C . ALA A 1 97 ? 3.222 -12.248 1.480 1.00 88.00 97 ALA A C 1
ATOM 738 O O . ALA A 1 97 ? 2.084 -12.039 1.904 1.00 88.00 97 ALA A O 1
ATOM 739 N N . SER A 1 98 ? 4.083 -13.015 2.156 1.00 88.56 98 SER A N 1
ATOM 740 C CA . SER A 1 98 ? 3.755 -13.638 3.439 1.00 88.56 98 SER A CA 1
ATOM 741 C C . SER A 1 98 ? 3.653 -12.626 4.588 1.00 88.56 98 SER A C 1
ATOM 743 O O . SER A 1 98 ? 2.897 -12.875 5.529 1.00 88.56 98 SER A O 1
ATOM 745 N N . GLN A 1 99 ? 4.325 -11.473 4.468 1.00 88.25 99 GLN A N 1
ATOM 746 C CA . GLN A 1 99 ? 4.282 -10.366 5.435 1.00 88.25 99 GLN A CA 1
ATOM 747 C C . GLN A 1 99 ? 3.037 -9.481 5.287 1.00 88.25 99 GLN A C 1
ATOM 749 O O . GLN A 1 99 ? 2.789 -8.607 6.118 1.00 88.25 99 GLN A O 1
ATOM 754 N N . VAL A 1 100 ? 2.244 -9.674 4.229 1.00 91.50 100 VAL A N 1
ATOM 755 C CA . VAL A 1 100 ? 1.037 -8.876 3.995 1.00 91.50 100 VAL A CA 1
ATOM 756 C C . VAL A 1 100 ? -0.011 -9.206 5.055 1.00 91.50 100 VAL A C 1
ATOM 758 O O . VAL A 1 100 ? -0.290 -10.374 5.343 1.00 91.50 100 VAL A O 1
ATOM 761 N N . ILE A 1 101 ? -0.625 -8.164 5.621 1.00 91.00 101 ILE A N 1
ATOM 762 C CA . ILE A 1 101 ? -1.712 -8.319 6.584 1.00 91.00 101 ILE A CA 1
ATOM 763 C C . ILE A 1 101 ? -2.876 -9.102 5.961 1.00 91.00 101 ILE A C 1
ATOM 765 O O . ILE A 1 101 ? -3.361 -8.791 4.874 1.00 91.00 101 ILE A O 1
ATOM 769 N N . LYS A 1 102 ? -3.328 -10.142 6.663 1.00 92.50 102 LYS A N 1
ATOM 770 C CA . LYS A 1 102 ? -4.416 -11.021 6.218 1.00 92.50 102 LYS A CA 1
ATOM 771 C C . LYS A 1 102 ? -5.725 -10.644 6.901 1.00 92.50 102 LYS A C 1
ATOM 773 O O . LYS A 1 102 ? -5.732 -10.052 7.978 1.00 92.50 102 LYS A O 1
ATOM 778 N N . VAL A 1 103 ? -6.845 -11.034 6.299 1.00 93.94 103 VAL A N 1
ATOM 779 C CA . VAL A 1 103 ? -8.170 -10.864 6.912 1.00 93.94 103 VAL A CA 1
ATOM 780 C C . VAL A 1 103 ? -8.196 -11.538 8.287 1.00 93.94 103 VAL A C 1
ATOM 782 O O . VAL A 1 103 ? -7.754 -12.675 8.437 1.00 93.94 103 VAL A O 1
ATOM 785 N N . GLY A 1 104 ? -8.694 -10.816 9.291 1.00 93.56 104 GLY A N 1
ATOM 786 C CA . GLY A 1 104 ? -8.731 -11.265 10.686 1.00 93.56 104 GLY A CA 1
ATOM 787 C C . GLY A 1 104 ? -7.444 -11.009 11.478 1.00 93.56 104 GLY A C 1
ATOM 788 O O . GLY A 1 104 ? -7.473 -11.103 12.703 1.00 93.56 104 GLY A O 1
ATOM 789 N N . ALA A 1 105 ? -6.335 -10.643 10.827 1.00 93.31 105 ALA A N 1
ATOM 790 C CA . ALA A 1 105 ? -5.137 -10.206 11.535 1.00 93.31 105 ALA A CA 1
ATOM 791 C C . ALA A 1 105 ? -5.353 -8.822 12.166 1.00 93.31 105 ALA A C 1
ATOM 793 O O . ALA A 1 105 ? -6.079 -7.975 11.638 1.00 93.31 105 ALA A O 1
ATOM 794 N N . ARG A 1 106 ? -4.698 -8.581 13.306 1.00 91.38 106 ARG A N 1
ATOM 795 C CA . ARG A 1 106 ? -4.702 -7.266 13.952 1.00 91.38 106 ARG A CA 1
ATOM 796 C C . ARG A 1 106 ? -3.976 -6.260 13.057 1.00 91.38 106 ARG A C 1
ATOM 798 O O . ARG A 1 106 ? -2.841 -6.499 12.655 1.00 91.38 106 ARG A O 1
ATOM 805 N N . LEU A 1 107 ? -4.626 -5.127 12.801 1.00 91.38 107 LEU A N 1
ATOM 806 C CA . LEU A 1 107 ? -4.025 -4.001 12.094 1.00 91.38 107 LEU A CA 1
ATOM 807 C C . LEU A 1 107 ? -2.864 -3.412 12.919 1.00 91.38 107 LEU A C 1
ATOM 809 O O . LEU A 1 107 ? -3.073 -3.120 14.101 1.00 91.38 107 LEU A O 1
ATOM 813 N N . PRO A 1 108 ? -1.662 -3.239 12.336 1.00 92.88 108 PRO A N 1
ATOM 814 C CA . PRO A 1 108 ? -0.580 -2.501 12.971 1.00 92.88 108 PRO A CA 1
ATOM 815 C C . PRO A 1 108 ? -1.004 -1.073 13.305 1.00 92.88 108 PRO A C 1
ATOM 817 O O . PRO A 1 108 ? -1.668 -0.410 12.508 1.00 92.88 108 PRO A O 1
ATOM 820 N N . SER A 1 109 ? -0.588 -0.605 14.477 1.00 95.19 10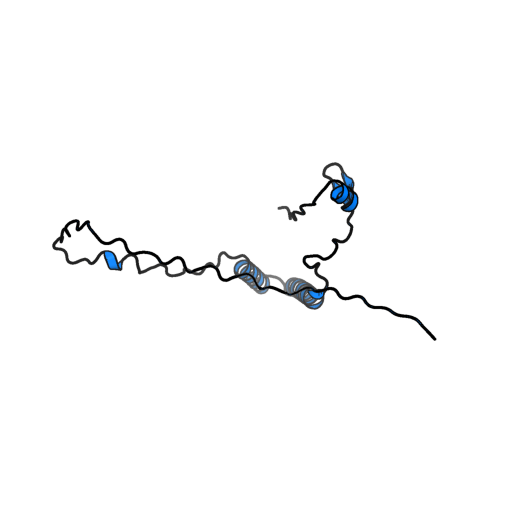9 SER A N 1
ATOM 821 C CA . SER A 1 109 ? -0.829 0.764 14.911 1.00 95.19 109 SER A CA 1
ATOM 822 C C . SER A 1 109 ? -0.091 1.760 14.024 1.00 95.19 109 SER A C 1
ATOM 824 O O . SER A 1 109 ? 1.094 1.567 13.743 1.00 95.19 109 SER A O 1
ATOM 826 N N . PHE A 1 110 ? -0.751 2.847 13.642 1.00 95.50 110 PHE A N 1
ATOM 827 C CA . PHE A 1 110 ? -0.134 3.959 12.935 1.00 95.50 110 PHE A CA 1
ATOM 828 C C . PHE A 1 110 ? -0.608 5.299 13.494 1.00 95.50 110 PHE A C 1
ATOM 830 O O . PHE A 1 110 ? -1.731 5.430 13.978 1.00 95.50 110 PHE A O 1
ATOM 837 N N . THR A 1 111 ? 0.247 6.310 13.358 1.00 97.62 111 THR A N 1
ATOM 838 C CA . THR A 1 111 ? -0.082 7.704 13.662 1.00 97.62 111 THR A CA 1
ATOM 839 C C . THR A 1 111 ? 0.264 8.546 12.451 1.00 97.62 111 THR A C 1
ATOM 841 O O . THR A 1 111 ? 1.407 8.531 11.997 1.00 97.62 111 THR A O 1
ATOM 844 N N . LEU A 1 112 ? -0.723 9.264 11.921 1.00 96.31 112 LEU A N 1
ATOM 845 C CA . LEU A 1 112 ? -0.564 10.134 10.760 1.00 96.31 112 LEU A CA 1
ATOM 846 C C . LEU A 1 112 ? -1.137 11.520 11.068 1.00 96.31 112 LEU A C 1
ATOM 848 O O . LEU A 1 112 ? -2.120 11.615 11.808 1.00 96.31 112 LEU A O 1
ATOM 852 N N . PRO A 1 113 ? -0.551 12.592 10.514 1.00 96.75 113 PRO A N 1
ATOM 853 C CA . PRO A 1 113 ? -1.154 13.910 10.599 1.00 96.75 113 PRO A CA 1
ATOM 854 C C . PRO A 1 113 ? -2.480 13.927 9.832 1.00 96.75 113 PRO A C 1
ATOM 856 O O . PRO A 1 113 ? -2.601 13.348 8.750 1.00 96.75 113 PRO A O 1
ATOM 859 N N . ASN A 1 114 ? -3.482 14.597 10.389 1.00 94.44 114 ASN A N 1
ATOM 860 C CA . ASN A 1 114 ? -4.710 14.920 9.674 1.00 94.44 114 ASN A CA 1
ATOM 861 C C . ASN A 1 114 ? -4.491 16.112 8.714 1.00 94.44 114 ASN A C 1
ATOM 863 O O . ASN A 1 114 ? -3.383 16.627 8.560 1.00 94.44 114 ASN A O 1
ATOM 867 N N . ALA A 1 115 ? -5.573 16.595 8.098 1.00 92.50 115 ALA A N 1
ATOM 868 C CA . ALA A 1 115 ? -5.529 17.739 7.187 1.00 92.50 115 ALA A CA 1
ATOM 869 C C . ALA A 1 115 ? -5.072 19.065 7.838 1.00 92.50 115 ALA A C 1
ATOM 871 O O . ALA A 1 115 ? -4.635 19.959 7.120 1.00 92.50 115 ALA A O 1
ATOM 872 N N . THR A 1 116 ? -5.161 19.205 9.166 1.00 96.88 116 THR A N 1
ATOM 873 C CA . THR A 1 116 ? -4.669 20.374 9.920 1.00 96.88 116 THR A CA 1
ATOM 874 C C . THR A 1 116 ? -3.250 20.182 10.463 1.00 96.88 116 THR A C 1
ATOM 876 O O . THR A 1 116 ? -2.689 21.114 11.030 1.00 96.88 116 THR A O 1
ATOM 879 N N . GLY A 1 117 ? -2.640 19.010 10.251 1.00 96.38 117 GLY A N 1
ATOM 880 C CA . GLY A 1 117 ? -1.306 18.660 10.743 1.00 96.38 117 GLY A CA 1
ATOM 881 C C . GLY A 1 117 ? -1.294 17.997 12.122 1.00 96.38 117 GLY A C 1
ATOM 882 O O . GLY A 1 117 ? -0.229 17.597 12.590 1.00 96.38 117 GLY A O 1
ATOM 883 N N . ASP A 1 118 ? -2.452 17.829 12.762 1.00 97.06 118 ASP A N 1
ATOM 884 C CA . ASP A 1 118 ? -2.535 17.218 14.087 1.00 97.06 118 ASP A CA 1
ATOM 885 C C . ASP A 1 118 ? -2.337 15.700 13.998 1.00 97.06 118 ASP A C 1
ATOM 887 O O . ASP A 1 118 ? -2.954 15.048 13.147 1.00 97.06 118 ASP A O 1
ATOM 891 N N . PRO A 1 119 ? -1.523 15.097 14.880 1.00 97.50 119 PRO A N 1
ATOM 892 C CA . PRO A 1 119 ? -1.290 13.661 14.868 1.00 97.50 119 PRO A CA 1
ATOM 893 C C . PRO A 1 119 ? -2.537 12.899 15.329 1.00 97.50 119 PRO A C 1
ATOM 895 O O . PRO A 1 119 ? -3.028 13.092 16.441 1.00 97.50 119 PRO A O 1
ATOM 898 N N . ILE A 1 120 ? -3.013 11.973 14.498 1.00 96.69 120 ILE A N 1
ATOM 899 C CA . ILE A 1 120 ? -4.133 11.079 14.800 1.00 96.69 120 ILE A CA 1
ATOM 900 C C . ILE A 1 120 ? -3.642 9.632 14.769 1.00 96.69 120 ILE A C 1
ATOM 902 O O . ILE A 1 120 ? -3.048 9.202 13.779 1.00 96.69 120 ILE A O 1
ATOM 906 N N . SER A 1 121 ? -3.906 8.872 15.837 1.00 97.31 121 SER A N 1
ATOM 907 C CA . SER A 1 121 ? -3.562 7.446 15.911 1.00 97.31 121 SER A CA 1
ATOM 908 C C . SER A 1 121 ? -4.729 6.539 15.527 1.00 97.31 121 SER A C 1
ATOM 910 O O . SER A 1 121 ? -5.888 6.827 15.850 1.00 97.31 121 SER A O 1
ATOM 912 N N . SER A 1 122 ? -4.430 5.400 14.902 1.00 96.50 122 SER A N 1
ATOM 913 C CA . SER A 1 122 ? -5.416 4.368 14.570 1.00 96.50 122 SER A CA 1
ATOM 914 C C . SER A 1 122 ? -6.155 3.840 15.795 1.00 96.50 122 SER A C 1
ATOM 916 O O . SER A 1 122 ? -7.357 3.593 15.725 1.00 96.50 122 SER A O 1
ATOM 918 N N . GLU A 1 123 ? -5.482 3.715 16.940 1.00 96.19 123 GLU A N 1
ATOM 919 C CA . GLU A 1 123 ? -6.079 3.197 18.178 1.00 96.19 123 GLU A CA 1
ATOM 920 C C . GLU A 1 123 ? -7.169 4.143 18.681 1.00 96.19 123 GLU A C 1
ATOM 922 O O . GLU A 1 123 ? -8.249 3.696 19.064 1.00 96.19 123 GLU A O 1
ATOM 927 N N . SER A 1 124 ? -6.910 5.455 18.631 1.00 95.44 124 SER A N 1
ATOM 928 C CA . SER A 1 124 ? -7.871 6.472 19.066 1.00 95.44 124 SER A CA 1
ATOM 929 C C . SER A 1 124 ? -9.133 6.493 18.198 1.00 95.44 124 SER A C 1
ATOM 931 O O . SER A 1 124 ? -10.221 6.797 18.693 1.00 95.44 124 SER A O 1
ATOM 933 N N . LEU A 1 125 ? -9.003 6.147 16.913 1.00 95.19 125 LEU A N 1
ATOM 934 C CA . LEU A 1 125 ? -10.125 6.033 15.985 1.00 95.19 125 LEU A CA 1
ATOM 935 C C . LEU A 1 125 ? -10.896 4.729 16.202 1.00 95.19 125 LEU A C 1
ATOM 937 O O . LEU A 1 125 ? -12.122 4.758 16.255 1.00 95.19 125 LEU A O 1
ATOM 941 N N . LEU A 1 126 ? -10.194 3.612 16.406 1.00 95.00 126 LEU A N 1
ATOM 942 C CA . LEU A 1 126 ? -10.809 2.301 16.638 1.00 95.00 126 LEU A CA 1
ATOM 943 C C . LEU A 1 126 ? -11.644 2.243 17.924 1.00 95.00 126 LEU A C 1
ATOM 945 O O . LEU A 1 126 ? -12.634 1.518 17.975 1.00 95.00 126 LEU A O 1
ATOM 949 N N . VAL A 1 127 ? -11.294 3.029 18.948 1.00 95.75 127 VAL A N 1
ATOM 950 C CA . VAL A 1 127 ? -12.117 3.173 20.166 1.00 95.75 127 VAL A CA 1
ATOM 951 C C . VAL A 1 127 ? -13.482 3.805 19.861 1.00 95.75 127 VAL A C 1
ATOM 953 O O . VAL A 1 127 ? -14.463 3.501 20.535 1.00 95.75 127 VAL A O 1
ATOM 956 N N . LYS A 1 128 ? -13.567 4.671 18.843 1.00 96.00 128 LYS A N 1
ATOM 957 C CA . LYS A 1 128 ? -14.813 5.350 18.450 1.00 96.00 128 LYS A CA 1
ATOM 958 C C . LYS A 1 128 ? -15.703 4.475 17.568 1.00 96.00 128 LYS A C 1
ATOM 960 O O . LYS A 1 128 ? -16.904 4.719 17.497 1.00 96.00 128 LYS A O 1
ATOM 965 N N . GLY A 1 129 ? -15.132 3.476 16.899 1.00 96.19 129 GLY A N 1
ATOM 966 C CA . GLY A 1 129 ? -15.868 2.541 16.058 1.00 96.19 129 GLY A CA 1
ATOM 967 C C . GLY A 1 129 ? -15.006 1.896 14.970 1.00 96.19 129 GLY A C 1
ATOM 968 O O . GLY A 1 129 ? -13.785 2.053 14.958 1.00 96.19 129 GLY A O 1
ATOM 969 N N . PRO A 1 130 ? -15.637 1.156 14.040 1.00 95.19 130 PRO A N 1
ATOM 970 C CA . PRO A 1 130 ? -14.946 0.558 12.904 1.00 95.19 130 PRO A CA 1
ATOM 971 C C . PRO A 1 130 ? -14.225 1.609 12.053 1.00 95.19 130 PRO A C 1
ATOM 973 O O . PRO A 1 130 ? -14.761 2.685 11.791 1.00 95.19 130 PRO A O 1
ATOM 976 N N . LEU A 1 131 ? -13.024 1.271 11.584 1.00 94.25 131 LEU A N 1
ATOM 977 C CA . LEU A 1 131 ? -12.191 2.149 10.768 1.00 94.25 131 LEU A CA 1
ATOM 978 C C . LEU A 1 131 ? -12.247 1.728 9.293 1.00 94.25 131 LEU A C 1
ATOM 980 O O . LEU A 1 131 ? -11.945 0.581 8.965 1.00 94.25 131 LEU A O 1
ATOM 984 N N . LEU A 1 132 ? -12.589 2.665 8.407 1.00 94.75 132 LEU A N 1
ATOM 985 C CA . LEU A 1 132 ? -12.432 2.523 6.959 1.00 94.75 132 LEU A CA 1
ATOM 986 C C . LEU A 1 132 ? -11.122 3.196 6.536 1.00 94.75 132 LEU A C 1
ATOM 988 O O . LEU A 1 132 ? -10.918 4.375 6.819 1.00 94.75 132 LEU A O 1
ATOM 992 N N . ILE A 1 133 ? -10.250 2.458 5.849 1.00 93.31 133 ILE A N 1
ATOM 993 C CA . ILE A 1 133 ? -8.975 2.973 5.339 1.00 93.31 133 ILE A CA 1
ATOM 994 C C . ILE A 1 133 ? -9.059 3.044 3.819 1.00 93.31 133 ILE A C 1
ATOM 996 O O . ILE A 1 133 ? -9.208 2.021 3.152 1.00 93.31 133 ILE A O 1
ATOM 1000 N N . CYS A 1 134 ? -8.937 4.254 3.284 1.00 92.81 134 CYS A N 1
ATOM 1001 C CA . CYS A 1 134 ? -8.877 4.510 1.852 1.00 92.81 134 CYS A CA 1
ATOM 1002 C C . CYS A 1 134 ? -7.478 5.017 1.504 1.00 92.81 134 CYS A C 1
ATOM 1004 O O . CYS A 1 134 ? -7.059 6.064 1.993 1.00 92.81 134 CYS A O 1
ATOM 1006 N N . TYR A 1 135 ? -6.763 4.285 0.652 1.00 91.00 135 TYR A N 1
ATOM 1007 C CA . TYR A 1 135 ? -5.499 4.754 0.095 1.00 91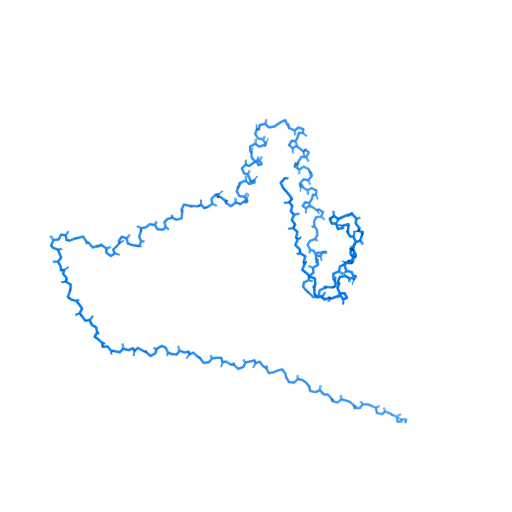.00 135 TYR A CA 1
ATOM 1008 C C . TYR A 1 135 ? -5.788 5.566 -1.161 1.00 91.00 135 TYR A C 1
ATOM 1010 O O . TYR A 1 135 ? -6.380 5.057 -2.111 1.00 91.00 135 TYR A O 1
ATOM 1018 N N . TYR A 1 136 ? -5.354 6.820 -1.162 1.00 91.00 136 TYR A N 1
ATOM 1019 C CA . TYR A 1 136 ? -5.393 7.683 -2.331 1.00 91.00 136 TYR A CA 1
ATOM 1020 C C . TYR A 1 136 ? -3.970 8.103 -2.672 1.00 91.00 136 TYR A C 1
ATOM 1022 O O . TYR A 1 136 ? -3.219 8.553 -1.806 1.00 91.00 136 TYR A O 1
ATOM 1030 N N . ARG A 1 137 ? -3.597 7.945 -3.938 1.00 85.81 137 ARG A N 1
ATOM 1031 C CA . ARG A 1 137 ? -2.383 8.529 -4.497 1.00 85.81 137 ARG A CA 1
ATOM 1032 C C . ARG A 1 137 ? -2.840 9.698 -5.364 1.00 85.81 137 ARG A C 1
ATOM 1034 O O . ARG A 1 137 ? -3.662 9.480 -6.246 1.00 85.81 137 ARG A O 1
ATOM 1041 N N . GLY A 1 138 ? -2.357 10.901 -5.061 1.00 84.56 138 GLY A N 1
ATOM 1042 C CA . GLY A 1 138 ? -2.691 12.108 -5.820 1.00 84.56 138 GLY A CA 1
ATOM 1043 C C . GLY A 1 138 ? -2.206 12.078 -7.270 1.00 84.56 138 GLY A C 1
ATOM 1044 O O . GLY A 1 138 ? -1.489 11.159 -7.672 1.00 84.56 138 GLY A O 1
ATOM 1045 N N . GLU A 1 139 ? -2.610 13.113 -8.003 1.00 45.00 139 GLU A N 1
ATOM 1046 C CA . GLU A 1 139 ? -2.038 13.528 -9.291 1.00 45.00 139 GLU A CA 1
ATOM 1047 C C . GLU A 1 139 ? -0.835 14.448 -9.048 1.00 45.00 139 GLU A C 1
ATOM 1049 O O . GLU A 1 139 ? -0.934 15.303 -8.132 1.00 45.00 139 GLU A O 1
#

Organism: NCBI:txid1890683

Radius of gyration: 32.28 Å; chains: 1; bounding box: 73×62×95 Å

pLDDT: mean 72.45, std 24.6, range [33.28, 97.62]

Secondary structure (DSSP, 8-state):
--------------PPP--------PPP----------TT---GGGGGSS-------TTSHHHHHHHHHHHHHHHS-HHHHHHHHHHHHHHHHH--GGGSPPTTSPPPP-EEE-TTS-EEEHHHHHTTSPPP-------

Sequence (139 aa):
MSISRRIEQSAVYTPASSRPSRTSRLRPGLNSSPSLVNESGVDTTSLHQRLFTMTEVNDTLAPQLASVWSNLKANAPSSVVDKIQSSRSDLIGTWDASQVIKVGARLPSFTLPNATGDPISSESLLVKGPLLICYYRGE

Foldseek 3Di:
DDDDDDDDDDDDDDPDDDDDDPDDDDDDDDDDDDPPPDPPPDPPVVVVVPDPPPPDPCVDPVVVVVVVLVVCVVPPDPVVNVVVVVVVVVCVVPDDPVPDDDPPRDDDKDWDQDPVGDTDIPVVVVVVHDDDDDDDDDD